Protein AF-A0AAU6B058-F1 (afdb_monomer_lite)

Secondary structure (DSSP, 8-state):
-HHHHHHHHHHHHHHHHHHHHHHTT-HHHHHHHHHHHHHHHHHHHHHHHHHHHHHT--

Structure (mmCIF, N/CA/C/O backbone):
data_AF-A0AAU6B058-F1
#
_entry.id   AF-A0AAU6B058-F1
#
loop_
_atom_site.group_PDB
_atom_site.id
_atom_site.type_symbol
_atom_site.label_atom_id
_atom_site.label_alt_id
_atom_site.label_comp_id
_atom_site.label_asym_id
_atom_site.label_entity_id
_atom_site.label_seq_id
_atom_site.pdbx_PDB_ins_code
_atom_site.Cartn_x
_atom_site.Cartn_y
_atom_site.Cartn_z
_atom_site.occupancy
_atom_site.B_iso_or_equiv
_atom_site.auth_seq_id
_atom_site.auth_comp_id
_atom_site.auth_asym_id
_atom_site.auth_atom_id
_atom_site.pdbx_PDB_model_num
ATOM 1 N N . MET A 1 1 ? 16.674 -15.591 -0.289 1.00 56.91 1 MET A N 1
ATOM 2 C CA . MET A 1 1 ? 15.334 -16.126 0.069 1.00 56.91 1 MET A CA 1
ATOM 3 C C . MET A 1 1 ? 14.642 -15.248 1.110 1.00 56.91 1 MET A C 1
ATOM 5 O O . MET A 1 1 ? 13.425 -15.135 1.045 1.00 56.91 1 MET A O 1
ATOM 9 N N . SER A 1 2 ? 15.399 -14.570 1.981 1.00 61.78 2 SER A N 1
ATOM 10 C CA . SER A 1 2 ? 14.890 -13.634 2.991 1.00 61.78 2 SER A CA 1
ATOM 11 C C . SER A 1 2 ? 14.137 -12.424 2.417 1.00 61.78 2 SER A C 1
ATOM 13 O O . SER A 1 2 ? 13.022 -12.176 2.856 1.00 61.78 2 SER A O 1
ATOM 15 N N . ASP A 1 3 ? 14.626 -11.765 1.359 1.00 64.06 3 ASP A N 1
ATOM 16 C CA . ASP A 1 3 ? 13.991 -10.546 0.811 1.00 64.06 3 ASP A CA 1
ATOM 17 C C . ASP A 1 3 ? 12.563 -10.739 0.288 1.00 64.06 3 ASP A C 1
ATOM 19 O O . ASP A 1 3 ? 11.695 -9.884 0.456 1.00 64.06 3 ASP A O 1
ATOM 23 N N . LYS A 1 4 ? 12.287 -11.877 -0.361 1.00 62.78 4 LYS A N 1
ATOM 24 C CA . LYS A 1 4 ? 10.931 -12.181 -0.850 1.00 62.78 4 LYS A CA 1
ATOM 25 C C . LYS A 1 4 ? 9.974 -12.488 0.292 1.00 62.78 4 LYS A C 1
ATOM 27 O O . LYS A 1 4 ? 8.784 -12.228 0.157 1.00 62.78 4 LYS A O 1
ATOM 32 N N . MET A 1 5 ? 10.478 -13.080 1.371 1.00 75.12 5 MET A N 1
ATOM 33 C CA . MET A 1 5 ? 9.675 -13.435 2.535 1.00 75.12 5 MET A CA 1
ATOM 34 C C . MET A 1 5 ? 9.367 -12.194 3.373 1.00 75.12 5 MET A C 1
ATOM 36 O O . MET A 1 5 ? 8.228 -12.022 3.790 1.00 75.12 5 MET A O 1
ATOM 40 N N . GLU A 1 6 ? 10.348 -11.304 3.528 1.00 74.94 6 GLU A N 1
ATOM 41 C CA . GLU A 1 6 ? 10.224 -10.029 4.234 1.00 74.94 6 GLU A CA 1
ATOM 42 C C . GLU A 1 6 ? 9.244 -9.082 3.534 1.00 74.94 6 GLU A C 1
ATOM 44 O O . GLU A 1 6 ? 8.287 -8.639 4.162 1.00 74.94 6 GLU A O 1
ATOM 49 N N . ASN A 1 7 ? 9.361 -8.899 2.212 1.00 72.25 7 ASN A N 1
ATOM 50 C CA . ASN A 1 7 ? 8.390 -8.103 1.448 1.00 72.25 7 ASN A CA 1
ATOM 51 C C . ASN A 1 7 ? 6.959 -8.649 1.576 1.00 72.25 7 ASN A C 1
ATOM 53 O O . ASN A 1 7 ? 6.006 -7.893 1.753 1.00 72.25 7 ASN A O 1
ATOM 57 N N . LYS A 1 8 ? 6.795 -9.977 1.522 1.00 79.81 8 LYS A N 1
ATOM 58 C CA . LYS A 1 8 ? 5.480 -10.608 1.703 1.00 79.81 8 LYS A CA 1
ATOM 59 C C . LYS A 1 8 ? 4.948 -10.436 3.121 1.00 79.81 8 LYS A C 1
ATOM 61 O O . LYS A 1 8 ? 3.739 -10.308 3.292 1.00 79.81 8 LYS A O 1
ATOM 66 N N . ALA A 1 9 ? 5.826 -10.477 4.120 1.00 85.94 9 ALA A N 1
ATOM 67 C CA . ALA A 1 9 ? 5.472 -10.292 5.518 1.00 85.94 9 ALA A CA 1
ATOM 68 C C . ALA A 1 9 ? 5.037 -8.848 5.795 1.00 85.94 9 ALA A C 1
ATOM 70 O O . ALA A 1 9 ? 4.024 -8.651 6.460 1.00 85.94 9 ALA A O 1
ATOM 71 N N . GLU A 1 10 ? 5.737 -7.854 5.246 1.00 80.44 10 GLU A N 1
ATOM 72 C CA . GLU A 1 10 ? 5.331 -6.448 5.332 1.00 80.44 10 GLU A CA 1
ATOM 73 C C . GLU A 1 10 ? 3.997 -6.198 4.621 1.00 80.44 10 GLU A C 1
ATOM 75 O O . GLU A 1 10 ? 3.111 -5.562 5.188 1.00 80.44 10 GLU A O 1
ATOM 80 N N . GLU A 1 11 ? 3.785 -6.781 3.43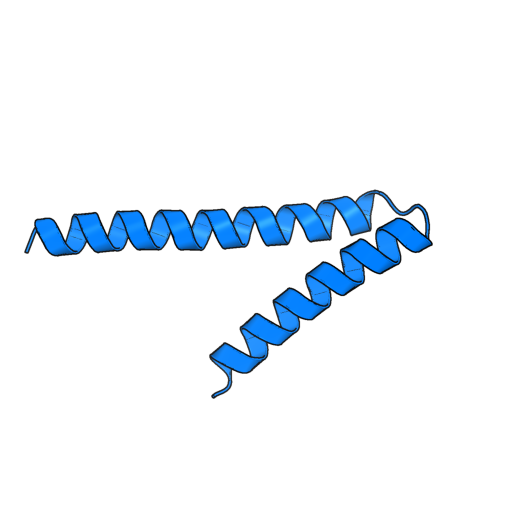7 1.00 80.31 11 GLU A N 1
ATOM 81 C CA . GLU A 1 11 ? 2.507 -6.664 2.726 1.00 80.31 11 GLU A CA 1
ATOM 82 C C . GLU A 1 11 ? 1.347 -7.284 3.530 1.00 80.31 11 GLU A C 1
ATOM 84 O O . GLU A 1 11 ? 0.271 -6.693 3.653 1.00 80.31 11 GLU A O 1
ATOM 89 N N . LEU A 1 12 ? 1.577 -8.453 4.140 1.00 88.44 12 LEU A N 1
ATOM 90 C CA . LEU A 1 12 ? 0.629 -9.102 5.051 1.00 88.44 12 LEU A CA 1
ATOM 91 C C . LEU A 1 12 ? 0.345 -8.244 6.284 1.00 88.44 12 LEU A C 1
ATOM 93 O O . LEU A 1 12 ? -0.811 -8.110 6.680 1.00 88.44 12 LEU A O 1
ATOM 97 N N . LYS A 1 13 ? 1.381 -7.645 6.874 1.00 85.25 13 LYS A N 1
ATOM 98 C CA . LYS A 1 13 ? 1.273 -6.771 8.044 1.00 85.25 13 LYS A CA 1
ATOM 99 C C . LYS A 1 13 ? 0.476 -5.507 7.726 1.00 85.25 13 LYS A C 1
ATOM 101 O O . LYS A 1 13 ? -0.386 -5.133 8.515 1.00 85.25 13 LYS A O 1
ATOM 106 N N . GLY A 1 14 ? 0.702 -4.894 6.565 1.00 83.25 14 GLY A N 1
ATOM 107 C CA . GLY A 1 14 ? -0.052 -3.731 6.095 1.00 83.25 14 GLY A CA 1
ATOM 108 C C . GLY A 1 14 ? -1.531 -4.049 5.866 1.00 83.25 14 GLY A C 1
ATOM 109 O O . GLY A 1 14 ? -2.400 -3.331 6.356 1.00 83.25 14 GLY A O 1
ATOM 110 N N . ARG A 1 15 ? -1.842 -5.179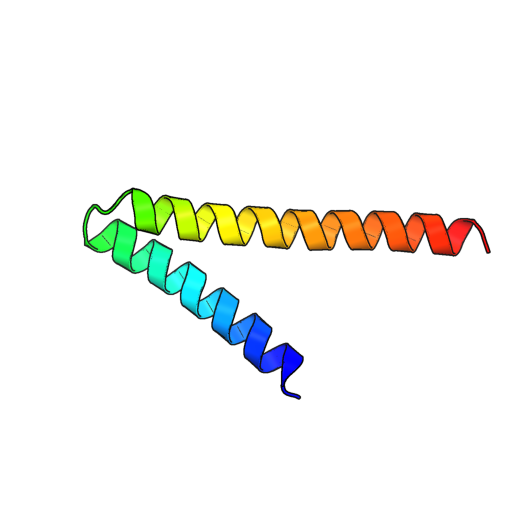 5.212 1.00 85.25 15 ARG A N 1
ATOM 111 C CA . ARG A 1 15 ? -3.234 -5.646 5.054 1.00 85.25 15 ARG A CA 1
ATOM 112 C C . ARG A 1 15 ? -3.891 -5.989 6.389 1.00 85.25 15 ARG A C 1
ATOM 114 O O . ARG A 1 15 ? -5.077 -5.719 6.575 1.00 85.25 15 ARG A O 1
ATOM 121 N N . ALA A 1 16 ? -3.137 -6.572 7.318 1.00 87.38 16 ALA A N 1
ATOM 122 C CA . ALA A 1 16 ? -3.622 -6.858 8.661 1.00 87.38 16 ALA A CA 1
ATOM 123 C C . ALA A 1 16 ? -3.932 -5.565 9.427 1.00 87.38 16 ALA A C 1
ATOM 125 O O . ALA A 1 16 ? -5.013 -5.471 9.999 1.00 87.38 16 ALA A O 1
ATOM 126 N N . LYS A 1 17 ? -3.054 -4.550 9.382 1.00 86.12 17 LYS A N 1
ATOM 127 C CA . LYS A 1 17 ? -3.323 -3.218 9.953 1.00 86.12 17 LYS A CA 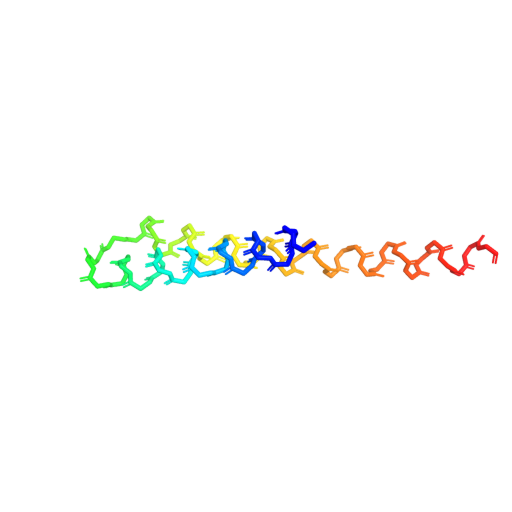1
ATOM 128 C C . LYS A 1 17 ? -4.577 -2.585 9.352 1.00 86.12 17 LYS A C 1
ATOM 130 O O . LYS A 1 17 ? -5.403 -2.088 10.104 1.00 86.12 17 LYS A O 1
ATOM 135 N N . GLU A 1 18 ? -4.754 -2.663 8.033 1.00 82.56 18 GLU A N 1
ATOM 136 C CA . GLU A 1 18 ? -5.947 -2.132 7.363 1.00 82.56 18 GLU A CA 1
ATOM 137 C C . GLU A 1 18 ? -7.225 -2.851 7.821 1.00 82.56 18 GLU A C 1
ATOM 139 O O . GLU A 1 18 ? -8.219 -2.214 8.159 1.00 82.56 18 GLU A O 1
ATOM 144 N N . THR A 1 19 ? -7.183 -4.183 7.885 1.00 87.88 19 THR A N 1
ATOM 145 C CA . THR A 1 19 ? -8.336 -5.009 8.275 1.00 87.88 19 THR A CA 1
ATOM 146 C C . THR A 1 19 ? -8.698 -4.807 9.742 1.00 87.88 19 THR A C 1
ATOM 148 O O . THR A 1 19 ? -9.870 -4.651 10.073 1.00 87.88 19 THR A O 1
ATOM 151 N N . VAL A 1 20 ? -7.698 -4.795 10.625 1.00 86.81 20 VAL A N 1
ATOM 152 C CA . VAL A 1 20 ? -7.885 -4.557 12.060 1.00 86.81 20 VAL A CA 1
ATOM 153 C C . VAL A 1 20 ? -8.342 -3.123 12.302 1.00 86.81 20 VAL A C 1
ATOM 155 O O . VAL A 1 20 ? -9.274 -2.926 13.073 1.00 86.81 20 VAL A O 1
ATOM 158 N N . GLY A 1 21 ? -7.761 -2.142 11.608 1.00 82.81 21 GLY A N 1
ATOM 159 C CA . GLY A 1 21 ? -8.194 -0.745 11.640 1.00 82.81 21 GLY A CA 1
ATOM 160 C C . GLY A 1 21 ? -9.671 -0.601 11.285 1.00 82.81 21 GLY A C 1
ATOM 161 O O . GLY A 1 21 ? -10.432 -0.071 12.085 1.00 82.81 21 GLY A O 1
ATOM 162 N N . LYS A 1 22 ? -10.106 -1.201 10.170 1.00 82.38 22 LYS A N 1
ATOM 163 C CA . LYS A 1 22 ? -11.526 -1.258 9.787 1.00 82.38 22 LYS A CA 1
ATOM 164 C C . LYS A 1 22 ? -12.413 -1.945 10.816 1.00 82.38 22 LYS A C 1
ATOM 166 O O . LYS A 1 22 ? -13.512 -1.483 11.083 1.00 82.38 22 LYS A O 1
ATOM 171 N N . ALA A 1 23 ? -11.967 -3.077 11.353 1.00 88.44 23 ALA A N 1
ATOM 172 C CA . ALA A 1 23 ? -12.759 -3.870 12.290 1.00 88.44 23 ALA A CA 1
ATOM 173 C C . ALA A 1 23 ? -12.882 -3.220 13.677 1.00 88.44 23 ALA A C 1
ATOM 175 O O . ALA A 1 23 ? -13.790 -3.561 14.429 1.00 88.44 23 ALA A O 1
ATOM 176 N N . THR A 1 24 ? -11.956 -2.325 14.027 1.00 88.56 24 THR A N 1
ATOM 177 C CA . THR A 1 24 ? -11.899 -1.644 15.328 1.00 88.56 24 THR A CA 1
ATOM 178 C C . THR A 1 24 ? -12.250 -0.158 15.246 1.00 88.56 24 THR A C 1
ATOM 180 O O . THR A 1 24 ? -12.074 0.539 16.242 1.00 88.56 24 THR A O 1
ATOM 183 N N . ASP A 1 25 ? -12.726 0.329 14.089 1.00 86.06 25 ASP A N 1
ATOM 184 C CA . ASP A 1 25 ? -12.956 1.760 13.813 1.00 86.06 25 ASP A CA 1
ATOM 185 C C . ASP A 1 25 ? -11.724 2.637 14.137 1.00 86.06 25 ASP A C 1
ATOM 187 O O . ASP A 1 25 ? -11.814 3.785 14.569 1.00 86.06 25 ASP A O 1
ATOM 191 N N . ASN A 1 26 ? -10.524 2.083 13.944 1.00 85.12 26 ASN A N 1
ATOM 192 C CA . ASN A 1 26 ? -9.265 2.768 14.199 1.00 85.12 26 ASN A CA 1
ATOM 193 C C . ASN A 1 26 ? -8.705 3.346 12.893 1.00 85.12 26 ASN A C 1
ATOM 195 O O . ASN A 1 26 ? -7.903 2.711 12.197 1.00 85.12 26 ASN A O 1
ATOM 199 N N . GLU A 1 27 ? -9.124 4.576 12.583 1.00 84.25 27 GLU A N 1
ATOM 200 C CA . GLU A 1 27 ? -8.717 5.327 11.385 1.00 84.25 27 GLU A CA 1
ATOM 201 C C . GLU A 1 27 ? -7.195 5.426 11.222 1.00 84.25 27 GLU A C 1
ATOM 203 O O . GLU A 1 27 ? -6.695 5.415 10.097 1.00 84.25 27 GLU A O 1
ATOM 208 N N . GLN A 1 28 ? -6.432 5.465 12.321 1.00 86.94 28 GLN A N 1
ATOM 209 C CA . GLN A 1 28 ? -4.972 5.542 12.252 1.00 86.94 28 GLN A CA 1
ATOM 210 C C . GLN A 1 28 ? -4.369 4.284 11.611 1.00 86.94 28 GLN A C 1
ATOM 212 O O . GLN A 1 28 ? -3.470 4.380 10.775 1.00 86.94 28 GLN A O 1
ATOM 217 N N . TRP A 1 29 ? -4.873 3.104 11.977 1.00 87.38 29 TRP A N 1
ATOM 218 C CA . TRP A 1 29 ? -4.357 1.825 11.484 1.00 87.38 29 TRP A CA 1
ATOM 219 C C . TRP A 1 29 ? -4.751 1.581 10.025 1.00 87.38 29 TRP A C 1
ATOM 221 O O . TRP A 1 29 ? -3.943 1.068 9.246 1.00 87.38 29 TRP A O 1
ATOM 231 N N . GLU A 1 30 ? -5.957 2.004 9.632 1.00 84.12 30 GLU A N 1
ATOM 232 C CA . GLU A 1 30 ? -6.381 1.999 8.229 1.00 84.12 30 GLU A CA 1
ATOM 233 C C . GLU A 1 30 ? -5.523 2.953 7.383 1.00 84.12 30 GLU A C 1
ATOM 235 O O . GLU A 1 30 ? -5.035 2.574 6.313 1.00 84.12 30 GLU A O 1
ATOM 240 N N . ALA A 1 31 ? -5.290 4.172 7.878 1.00 87.31 31 ALA A N 1
ATOM 241 C CA . ALA A 1 31 ? -4.486 5.175 7.191 1.00 87.31 31 ALA A CA 1
ATOM 242 C C . ALA A 1 31 ? -3.020 4.742 7.043 1.00 87.31 31 ALA A C 1
ATOM 244 O O . ALA A 1 31 ? -2.455 4.899 5.961 1.00 87.31 31 ALA A O 1
ATOM 245 N N . GLU A 1 32 ? -2.409 4.155 8.079 1.00 83.44 32 GLU A N 1
ATOM 246 C CA . GLU A 1 32 ? -1.053 3.594 8.001 1.00 83.44 32 GLU A CA 1
ATOM 247 C C . GLU A 1 32 ? -0.957 2.481 6.952 1.00 83.44 32 GLU A C 1
ATOM 249 O O . GLU A 1 32 ? -0.050 2.512 6.119 1.00 83.44 32 GLU A O 1
ATOM 254 N N . GLY A 1 33 ? -1.903 1.533 6.945 1.00 84.31 33 GLY A N 1
ATOM 255 C CA . GLY A 1 33 ? -1.921 0.428 5.982 1.00 84.31 33 GLY A CA 1
ATOM 256 C C . GLY A 1 33 ? -2.011 0.914 4.531 1.00 84.31 33 GLY A C 1
ATOM 257 O O . GLY A 1 33 ? -1.207 0.511 3.685 1.00 84.31 33 GLY A O 1
ATOM 258 N N . LYS A 1 34 ? -2.926 1.850 4.250 1.00 84.38 34 LYS A N 1
ATOM 259 C CA . LYS A 1 34 ? -3.068 2.466 2.920 1.00 84.38 34 LYS A CA 1
ATOM 260 C C . LYS A 1 34 ? -1.860 3.315 2.529 1.00 84.38 34 LYS A C 1
ATOM 262 O O . LYS A 1 34 ? -1.434 3.286 1.373 1.00 84.38 34 LYS A O 1
ATOM 267 N N . ALA A 1 35 ? -1.288 4.063 3.471 1.00 86.44 35 ALA A N 1
ATOM 268 C CA . ALA A 1 35 ? -0.117 4.897 3.221 1.00 86.44 35 ALA A CA 1
ATOM 269 C C . ALA A 1 35 ? 1.136 4.059 2.919 1.00 86.44 35 ALA A C 1
ATOM 271 O O . ALA A 1 35 ? 1.890 4.407 2.007 1.00 86.44 35 ALA A O 1
ATOM 272 N N . GLU A 1 36 ? 1.352 2.952 3.639 1.00 84.00 36 GLU A N 1
ATOM 273 C CA . GLU A 1 36 ? 2.439 2.000 3.367 1.00 84.00 36 GLU A CA 1
ATOM 274 C C . GLU A 1 36 ? 2.291 1.374 1.970 1.00 84.00 36 GLU A C 1
ATOM 276 O O . GLU A 1 36 ? 3.251 1.380 1.194 1.00 84.00 36 GLU A O 1
ATOM 281 N N . GLN A 1 37 ? 1.084 0.934 1.590 1.00 82.56 37 GLN A N 1
ATOM 282 C CA . GLN A 1 37 ? 0.825 0.405 0.243 1.00 82.56 37 GLN A CA 1
ATOM 283 C C . GLN A 1 37 ? 1.078 1.448 -0.855 1.00 82.56 37 GLN A C 1
ATOM 285 O O . GLN A 1 37 ? 1.756 1.163 -1.847 1.00 82.56 37 GLN A O 1
ATOM 290 N N . GLY A 1 38 ? 0.584 2.676 -0.669 1.00 87.81 38 GLY A N 1
ATOM 291 C CA . GLY A 1 38 ? 0.783 3.771 -1.618 1.00 87.81 38 GLY A CA 1
ATOM 292 C C . GLY A 1 38 ? 2.258 4.138 -1.793 1.00 87.81 38 GLY A C 1
ATOM 293 O O . GLY A 1 38 ? 2.733 4.277 -2.922 1.00 87.81 38 GLY A O 1
ATOM 294 N N . LYS A 1 39 ? 3.015 4.229 -0.691 1.00 84.88 39 LYS A N 1
ATOM 295 C CA . LYS A 1 39 ? 4.464 4.489 -0.729 1.00 84.88 39 LYS A CA 1
ATOM 296 C C . LYS A 1 39 ? 5.235 3.381 -1.434 1.00 84.88 39 LYS A C 1
ATOM 298 O O . LYS A 1 39 ? 6.162 3.693 -2.179 1.00 84.88 39 LYS A O 1
ATOM 303 N N . SER A 1 40 ? 4.878 2.120 -1.206 1.00 83.06 40 SER A N 1
ATOM 304 C CA . SER A 1 40 ? 5.569 0.986 -1.823 1.00 83.06 40 SER A CA 1
ATOM 305 C C . SER A 1 40 ? 5.352 0.958 -3.340 1.00 83.06 40 SER A C 1
ATOM 307 O O . SER A 1 40 ? 6.318 0.904 -4.102 1.00 83.06 40 SER A O 1
ATOM 309 N N . ASN A 1 41 ? 4.107 1.146 -3.796 1.00 83.50 41 ASN A N 1
ATOM 310 C CA . ASN A 1 41 ? 3.795 1.269 -5.223 1.00 83.50 41 ASN A CA 1
ATOM 311 C C . ASN A 1 41 ? 4.506 2.462 -5.870 1.00 83.50 41 ASN A C 1
ATOM 313 O O . ASN A 1 41 ? 5.051 2.336 -6.968 1.00 83.50 41 ASN A O 1
ATOM 317 N N . LEU A 1 42 ? 4.542 3.608 -5.183 1.00 89.38 42 LEU A N 1
ATOM 318 C CA . LEU A 1 42 ? 5.238 4.796 -5.670 1.00 89.38 42 LEU A CA 1
ATOM 319 C C . LEU A 1 42 ? 6.748 4.563 -5.784 1.00 89.38 42 LEU A C 1
ATOM 321 O O . LEU A 1 42 ? 7.340 4.940 -6.793 1.00 89.38 42 LEU A O 1
ATOM 325 N N . LYS A 1 43 ? 7.369 3.920 -4.787 1.00 86.06 43 LYS A N 1
ATOM 326 C CA . LYS A 1 43 ? 8.787 3.534 -4.830 1.00 86.06 43 LYS A CA 1
ATOM 327 C C . LYS A 1 43 ? 9.077 2.614 -6.008 1.00 86.06 43 LYS A C 1
ATOM 329 O O . LYS A 1 43 ? 9.977 2.919 -6.779 1.00 86.06 43 LYS A O 1
ATOM 334 N N . GLN A 1 44 ? 8.292 1.553 -6.193 1.00 87.25 44 GLN A N 1
ATOM 335 C CA . GLN A 1 44 ? 8.496 0.622 -7.306 1.00 87.25 44 GLN A CA 1
ATO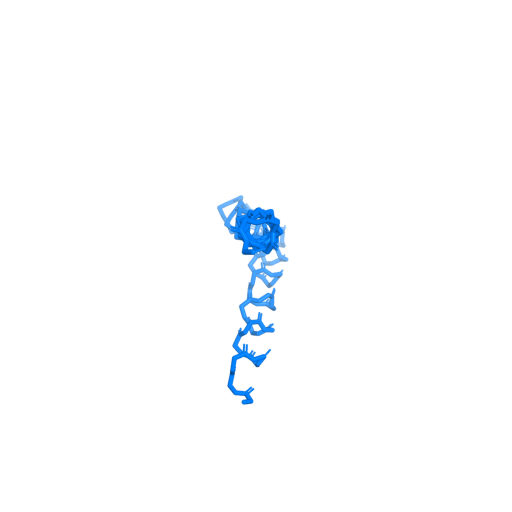M 336 C C . GLN A 1 44 ? 8.324 1.301 -8.669 1.00 87.25 44 GLN A C 1
ATOM 338 O O . GLN A 1 44 ? 9.102 1.049 -9.588 1.00 87.25 44 GLN A O 1
ATOM 343 N N . ALA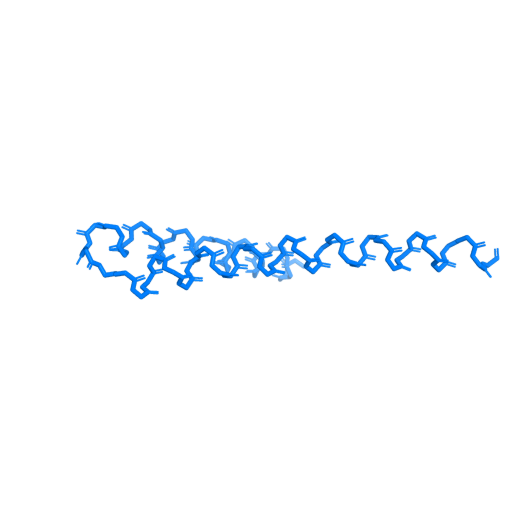 A 1 45 ? 7.323 2.174 -8.814 1.00 89.50 45 ALA A N 1
ATOM 344 C CA . ALA A 1 45 ? 7.122 2.938 -10.040 1.00 89.50 45 ALA A CA 1
ATOM 345 C C . ALA A 1 45 ? 8.290 3.902 -10.298 1.00 89.50 45 ALA A C 1
ATOM 347 O O . ALA A 1 45 ? 8.815 3.949 -11.410 1.00 89.50 45 ALA A O 1
ATOM 348 N N . ALA A 1 46 ? 8.737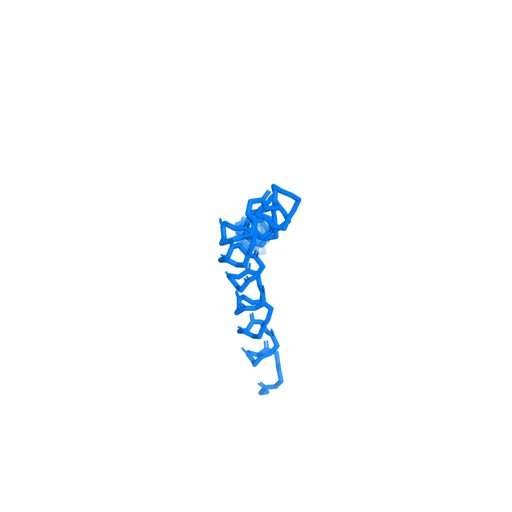 4.625 -9.269 1.00 88.94 46 ALA A N 1
ATOM 349 C CA . ALA A 1 46 ? 9.871 5.536 -9.359 1.00 88.94 46 ALA A CA 1
ATOM 350 C C . ALA A 1 46 ? 11.177 4.799 -9.688 1.00 88.94 46 ALA A C 1
ATOM 352 O O . ALA A 1 46 ? 11.935 5.269 -10.532 1.00 88.94 46 ALA A O 1
ATOM 353 N N . GLU A 1 47 ? 11.430 3.641 -9.075 1.00 88.69 47 GLU A N 1
ATOM 354 C CA . GLU A 1 47 ? 12.587 2.800 -9.392 1.00 88.69 47 GLU A CA 1
ATOM 355 C C . GLU A 1 47 ? 12.543 2.304 -10.833 1.00 88.69 47 GLU A C 1
ATOM 357 O O . GLU A 1 47 ? 13.531 2.476 -11.536 1.00 88.69 47 GLU A O 1
ATOM 362 N N . LYS A 1 48 ? 11.400 1.803 -11.322 1.00 87.94 48 LYS A N 1
ATOM 363 C CA . LYS A 1 48 ? 11.255 1.400 -12.733 1.00 87.94 48 LYS A CA 1
ATOM 364 C C . LYS A 1 48 ? 11.533 2.545 -13.703 1.00 87.94 48 LYS A C 1
ATOM 366 O O . LYS A 1 48 ? 12.216 2.342 -14.701 1.00 87.94 48 LYS A O 1
ATOM 371 N N . VAL A 1 49 ? 11.026 3.747 -13.418 1.00 91.31 49 VAL A N 1
ATOM 372 C CA . VAL A 1 49 ? 11.299 4.938 -14.240 1.00 91.31 49 VAL A CA 1
ATOM 373 C C . VAL A 1 49 ? 12.787 5.281 -14.205 1.00 91.31 49 VAL A C 1
ATOM 375 O O . VAL A 1 49 ? 13.387 5.534 -15.246 1.00 91.31 49 VAL A O 1
ATOM 378 N N . LYS A 1 50 ? 13.403 5.269 -13.021 1.00 88.00 50 LYS A N 1
ATOM 379 C CA . LYS A 1 50 ? 14.822 5.593 -12.847 1.00 88.00 50 LYS A CA 1
ATOM 380 C C . LYS A 1 50 ? 15.732 4.577 -13.542 1.00 88.00 50 LYS A C 1
ATOM 382 O O . LYS A 1 50 ? 16.739 4.978 -14.119 1.00 88.00 50 LYS A O 1
ATOM 387 N N . ASP A 1 51 ? 15.366 3.300 -13.499 1.00 89.31 51 ASP A N 1
ATOM 388 C CA . ASP A 1 51 ? 16.068 2.196 -14.155 1.00 89.31 51 ASP A CA 1
ATOM 389 C C . ASP A 1 51 ? 15.963 2.300 -15.684 1.00 89.31 51 ASP A C 1
ATOM 391 O O . ASP A 1 51 ? 16.982 2.288 -16.368 1.00 89.31 51 ASP A O 1
ATOM 395 N N . ALA A 1 52 ? 14.763 2.569 -16.216 1.00 87.00 52 ALA A N 1
ATOM 396 C CA . ALA A 1 52 ? 14.555 2.806 -17.646 1.00 87.00 52 ALA A CA 1
ATOM 397 C C . ALA A 1 52 ? 15.348 4.019 -18.162 1.00 87.00 52 ALA A C 1
ATOM 399 O O . ALA A 1 52 ? 15.961 3.960 -19.223 1.00 87.00 52 ALA A O 1
ATOM 400 N N . VAL A 1 53 ? 15.388 5.116 -17.398 1.00 90.12 53 VAL A N 1
ATOM 401 C CA . VAL A 1 53 ? 16.180 6.308 -17.746 1.00 90.12 53 VAL A CA 1
ATOM 402 C C . VAL A 1 53 ? 17.682 6.020 -17.703 1.00 90.12 53 VAL A C 1
ATOM 404 O O . VAL A 1 53 ? 18.420 6.536 -18.540 1.00 90.12 53 VAL A O 1
ATOM 407 N N . LYS A 1 54 ? 18.148 5.205 -16.748 1.00 84.75 54 LYS A N 1
ATOM 408 C CA . LYS A 1 54 ? 19.547 4.760 -16.696 1.00 84.75 54 LYS A CA 1
ATOM 409 C C . LYS A 1 54 ? 19.904 3.882 -17.894 1.00 84.75 54 LYS A C 1
ATOM 411 O O . LYS A 1 54 ? 20.921 4.146 -18.515 1.00 84.75 54 LYS A O 1
ATOM 416 N N . GLY A 1 55 ? 19.062 2.909 -18.240 1.00 79.38 55 GLY A N 1
ATOM 417 C CA . GLY A 1 55 ? 19.307 1.989 -19.355 1.00 79.38 55 GLY A CA 1
ATOM 418 C C . GLY A 1 55 ? 19.276 2.642 -20.741 1.00 79.38 55 GLY A C 1
ATOM 419 O O . GLY A 1 55 ? 19.869 2.111 -21.666 1.00 79.38 55 GLY A O 1
ATOM 420 N N . VAL A 1 56 ? 18.617 3.796 -20.897 1.00 75.56 56 VAL A N 1
ATOM 421 C CA . VAL A 1 56 ? 18.623 4.588 -22.147 1.00 75.56 56 VAL A CA 1
ATOM 422 C C . VAL A 1 56 ? 19.865 5.484 -22.265 1.00 75.56 56 VAL A C 1
ATOM 424 O O . VAL A 1 56 ? 20.154 5.996 -23.345 1.00 75.56 56 VAL A O 1
ATOM 427 N N . LYS A 1 57 ? 20.582 5.719 -21.160 1.00 70.88 57 LYS A N 1
ATOM 428 C CA . LYS A 1 57 ? 21.747 6.613 -21.109 1.00 70.88 57 LYS A CA 1
ATOM 429 C C . LYS A 1 57 ? 23.094 5.872 -21.157 1.00 70.88 57 LYS A C 1
ATOM 431 O O . LYS A 1 57 ? 24.121 6.547 -21.097 1.00 70.88 57 LYS A O 1
ATOM 436 N N . ASP A 1 58 ? 23.073 4.543 -21.261 1.00 54.84 58 ASP A N 1
ATOM 437 C CA . ASP A 1 58 ? 24.247 3.677 -21.460 1.00 54.84 58 ASP A CA 1
ATOM 438 C C . ASP A 1 58 ? 24.484 3.400 -22.956 1.00 54.84 58 ASP A C 1
ATOM 440 O O . ASP A 1 58 ? 23.481 3.192 -23.682 1.00 54.84 58 ASP A O 1
#

Radius of gyration: 15.32 Å; chains: 1; bounding box: 37×23×38 Å

Sequence (58 aa):
MSDKMENKAEELKGRAKETVGKATDNEQWEAEGKAEQGKSNLKQAAEKVKDAVKGVKD

Foldseek 3Di:
DVVVVVVVVVLVCLVVLLVVCVVVVNVVSVCSSVVVVVVVVVVVVVVVVVVVVVVVVD

pLDDT: mean 82.48, std 8.15, range [54.84, 91.31]